Protein AF-A0A938VD69-F1 (afdb_monomer_lite)

Foldseek 3Di:
DPQFQPLVLLLVQLLQWDDWDDDAQKIWTAGVVGKIKIWGADPQAEIEIETPVQDQNGSRLSNRQLVSLQPHDDPDDPLSVVLVVLSVVCVVPSDSVSSSVSSVSSRVSCVVSVYYRGYDRPPPPPPDD

Structure (mmCIF, N/CA/C/O backbone):
data_AF-A0A938VD69-F1
#
_entry.id   AF-A0A938VD69-F1
#
loop_
_atom_site.group_PDB
_atom_site.id
_atom_site.type_symbol
_atom_site.label_atom_id
_atom_site.label_alt_id
_atom_site.label_comp_id
_atom_site.label_asym_id
_atom_site.label_entity_id
_atom_site.label_seq_id
_atom_site.pdbx_PDB_ins_code
_atom_site.Cartn_x
_atom_site.Cartn_y
_atom_site.Cartn_z
_atom_site.occupancy
_atom_site.B_iso_or_equiv
_atom_site.auth_seq_id
_atom_site.auth_comp_id
_atom_site.auth_asym_id
_atom_site.auth_atom_id
_atom_site.pdbx_PDB_model_num
ATOM 1 N N . MET A 1 1 ? 0.099 -17.937 9.281 1.00 36.88 1 MET A N 1
ATOM 2 C CA . MET A 1 1 ? -0.002 -16.540 9.746 1.00 36.88 1 MET A CA 1
ATOM 3 C C . MET A 1 1 ? 1.290 -15.867 9.343 1.00 36.88 1 MET A C 1
ATOM 5 O O . MET A 1 1 ? 2.328 -16.360 9.766 1.00 36.88 1 MET A O 1
ATOM 9 N N . ILE A 1 2 ? 1.255 -14.832 8.503 1.00 48.09 2 ILE A N 1
ATOM 10 C CA . ILE A 1 2 ? 2.444 -13.997 8.312 1.00 48.09 2 ILE A CA 1
ATOM 11 C C . ILE A 1 2 ? 2.373 -12.926 9.400 1.00 48.09 2 ILE A C 1
ATOM 13 O O . ILE A 1 2 ? 1.617 -11.961 9.298 1.00 48.09 2 ILE A O 1
ATOM 17 N N . SER A 1 3 ? 3.066 -13.177 10.506 1.00 53.16 3 SER A N 1
ATOM 18 C CA . SER A 1 3 ? 3.231 -12.208 11.586 1.00 53.16 3 SER A CA 1
ATOM 19 C C . SER A 1 3 ? 4.327 -11.219 11.173 1.00 53.16 3 SER A C 1
ATOM 21 O O . SER A 1 3 ? 5.490 -11.603 11.098 1.00 53.16 3 SER A O 1
ATOM 23 N N . GLY A 1 4 ? 3.944 -9.969 10.890 1.00 63.88 4 GLY A N 1
ATOM 24 C CA . GLY A 1 4 ? 4.836 -8.885 10.447 1.00 63.88 4 GLY A CA 1
ATOM 25 C C . GLY A 1 4 ? 5.023 -8.810 8.924 1.00 63.88 4 GLY A C 1
ATOM 26 O O . GLY A 1 4 ? 5.121 -9.831 8.249 1.00 63.88 4 GLY A O 1
ATOM 27 N N . LEU A 1 5 ? 5.061 -7.596 8.366 1.00 77.88 5 LEU A N 1
ATOM 28 C CA . LEU A 1 5 ? 5.325 -7.366 6.944 1.00 77.88 5 LEU A CA 1
ATOM 29 C C . LEU A 1 5 ? 6.830 -7.561 6.668 1.00 77.88 5 LEU A C 1
ATOM 31 O O . LEU A 1 5 ? 7.700 -6.983 7.318 1.00 77.88 5 LEU A O 1
ATOM 35 N N . ALA A 1 6 ? 7.162 -8.387 5.676 1.00 86.19 6 ALA A N 1
ATOM 36 C CA . ALA A 1 6 ? 8.554 -8.617 5.302 1.00 86.19 6 ALA A CA 1
ATOM 37 C C . ALA A 1 6 ? 9.103 -7.396 4.542 1.00 86.19 6 ALA A C 1
ATOM 39 O O . ALA A 1 6 ? 8.912 -7.291 3.331 1.00 86.19 6 ALA A O 1
ATOM 40 N N . VAL A 1 7 ? 9.792 -6.485 5.246 1.00 87.56 7 VAL A N 1
ATOM 41 C CA . VAL A 1 7 ? 10.293 -5.198 4.708 1.00 87.56 7 VAL A CA 1
ATOM 42 C C . VAL A 1 7 ? 11.067 -5.376 3.402 1.00 87.56 7 VAL A C 1
ATOM 44 O O . VAL A 1 7 ? 10.787 -4.680 2.431 1.00 87.56 7 VAL A O 1
ATOM 47 N N . ALA A 1 8 ? 11.984 -6.346 3.341 1.00 87.94 8 ALA A N 1
ATOM 48 C CA . ALA A 1 8 ? 12.772 -6.615 2.137 1.00 87.94 8 ALA A CA 1
ATOM 49 C C . ALA A 1 8 ? 11.893 -7.005 0.933 1.00 87.94 8 ALA A C 1
ATOM 51 O O . ALA A 1 8 ? 12.095 -6.500 -0.169 1.00 87.94 8 ALA A O 1
ATOM 52 N N . GLY A 1 9 ? 10.883 -7.855 1.151 1.00 87.69 9 GLY A N 1
ATOM 53 C CA . GLY A 1 9 ? 9.932 -8.245 0.109 1.00 87.69 9 GLY A CA 1
ATOM 54 C C . GLY A 1 9 ? 8.998 -7.099 -0.282 1.00 87.69 9 GLY A C 1
ATOM 55 O O . GLY A 1 9 ? 8.749 -6.880 -1.461 1.00 87.69 9 GLY A O 1
ATOM 56 N N . ALA A 1 10 ? 8.518 -6.316 0.684 1.00 90.44 10 ALA A N 1
ATOM 57 C CA . ALA A 1 10 ? 7.712 -5.135 0.398 1.00 90.44 10 ALA A CA 1
ATOM 58 C C . ALA A 1 10 ? 8.492 -4.119 -0.447 1.00 90.44 10 ALA A C 1
ATOM 60 O O . ALA A 1 10 ? 7.961 -3.635 -1.440 1.00 90.44 10 ALA A O 1
ATOM 61 N N . ALA A 1 11 ? 9.750 -3.836 -0.100 1.00 92.31 11 ALA A N 1
ATOM 62 C CA . ALA A 1 11 ? 10.601 -2.913 -0.845 1.00 92.31 1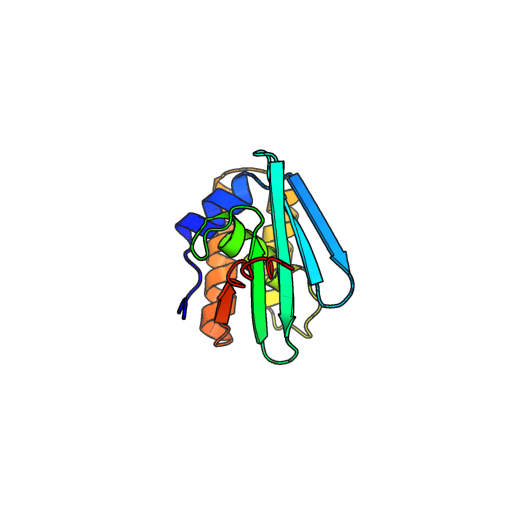1 ALA A CA 1
ATOM 63 C C . ALA A 1 11 ? 10.846 -3.395 -2.282 1.00 92.31 11 ALA A C 1
ATOM 65 O O . ALA A 1 11 ? 10.699 -2.614 -3.222 1.00 92.31 11 ALA A O 1
ATOM 66 N N . ALA A 1 12 ? 11.151 -4.684 -2.465 1.00 90.38 12 ALA A N 1
ATOM 67 C CA . ALA A 1 12 ? 11.353 -5.270 -3.787 1.00 90.38 12 ALA A CA 1
ATOM 68 C C . ALA A 1 12 ? 10.094 -5.153 -4.667 1.00 90.38 12 ALA A C 1
ATOM 70 O O . ALA A 1 12 ? 10.161 -4.604 -5.766 1.00 90.38 12 ALA A O 1
ATOM 71 N N . GLY A 1 13 ? 8.924 -5.541 -4.151 1.00 90.12 13 GLY A N 1
ATOM 72 C CA . GLY A 1 13 ? 7.667 -5.440 -4.901 1.00 90.12 13 GLY A CA 1
ATOM 73 C C . GLY A 1 13 ? 7.174 -3.999 -5.101 1.00 90.12 13 GLY A C 1
ATOM 74 O O . GLY A 1 13 ? 6.478 -3.695 -6.067 1.00 90.12 13 GLY A O 1
ATOM 75 N N . LEU A 1 14 ? 7.514 -3.075 -4.200 1.00 92.50 14 LEU A N 1
ATOM 76 C CA . LEU A 1 14 ? 7.211 -1.650 -4.365 1.00 92.50 14 LEU A CA 1
ATOM 77 C C . LEU A 1 14 ? 8.070 -1.016 -5.467 1.00 92.50 14 LEU A C 1
ATOM 79 O O . LEU A 1 14 ? 7.583 -0.142 -6.186 1.00 92.50 14 LEU A O 1
ATOM 83 N N . ALA A 1 15 ? 9.315 -1.469 -5.631 1.00 91.94 15 ALA A N 1
ATOM 84 C CA . ALA A 1 15 ? 10.206 -0.994 -6.685 1.00 91.94 15 ALA A CA 1
ATOM 85 C C . ALA A 1 15 ? 9.709 -1.378 -8.092 1.00 91.94 15 ALA A C 1
ATOM 87 O O . ALA A 1 15 ? 9.902 -0.611 -9.035 1.00 91.94 15 ALA A O 1
ATOM 88 N N . THR A 1 16 ? 9.015 -2.512 -8.223 1.00 91.44 16 THR A N 1
ATOM 89 C CA . THR A 1 16 ? 8.450 -3.014 -9.490 1.00 91.44 16 THR A CA 1
ATOM 90 C C . THR A 1 16 ? 7.040 -2.494 -9.781 1.00 91.44 16 THR A C 1
ATOM 92 O O . THR A 1 16 ? 6.392 -2.896 -10.749 1.00 91.44 16 THR A O 1
ATOM 95 N N . LEU A 1 17 ? 6.516 -1.582 -8.958 1.00 91.12 17 LEU A N 1
ATOM 96 C CA . LEU A 1 17 ? 5.134 -1.137 -9.061 1.00 91.12 17 LEU A CA 1
ATOM 97 C C . LEU A 1 17 ? 4.902 -0.264 -10.307 1.00 91.12 17 LEU A C 1
ATOM 99 O O . LEU A 1 17 ? 5.610 0.714 -10.564 1.00 91.12 17 LEU A O 1
ATOM 103 N N . VAL A 1 18 ? 3.846 -0.579 -11.062 1.00 91.69 18 VAL A N 1
ATOM 104 C CA . VAL A 1 18 ? 3.482 0.120 -12.307 1.00 91.69 18 VAL A CA 1
ATOM 105 C C . VAL A 1 18 ? 2.164 0.872 -12.191 1.00 91.69 18 VAL A C 1
ATOM 107 O O . VAL A 1 18 ? 2.039 1.978 -12.713 1.00 91.69 18 VAL A O 1
ATOM 110 N N . ALA A 1 19 ? 1.167 0.293 -11.521 1.00 91.06 19 ALA A N 1
ATOM 111 C CA . ALA A 1 19 ? -0.139 0.928 -11.383 1.00 91.06 19 ALA A CA 1
ATOM 112 C C . ALA A 1 19 ? -0.823 0.568 -10.065 1.00 91.06 19 ALA A C 1
ATOM 114 O O . ALA A 1 19 ? -0.770 -0.575 -9.610 1.00 91.06 19 ALA A O 1
ATOM 115 N N . VAL A 1 20 ? -1.540 1.544 -9.504 1.00 93.25 20 VAL A N 1
ATOM 116 C CA . VAL A 1 20 ? -2.401 1.374 -8.331 1.00 93.25 20 VAL A CA 1
ATOM 117 C C . VAL A 1 20 ? -3.810 1.829 -8.676 1.00 93.25 20 VAL A C 1
ATOM 119 O O . VAL A 1 20 ? -4.016 2.927 -9.190 1.00 93.25 20 VAL A O 1
ATOM 122 N N . ARG A 1 21 ? -4.804 1.004 -8.351 1.00 93.06 21 ARG A N 1
ATOM 123 C CA . ARG A 1 21 ? -6.220 1.355 -8.444 1.00 93.06 21 ARG A CA 1
ATOM 124 C C . ARG A 1 21 ? -6.918 1.055 -7.132 1.00 93.06 21 ARG A C 1
ATOM 126 O O . ARG A 1 21 ? -6.886 -0.075 -6.661 1.00 93.06 21 ARG A O 1
ATOM 133 N N . VAL A 1 22 ? -7.612 2.043 -6.586 1.00 90.94 22 VAL A N 1
ATOM 134 C CA . VAL A 1 22 ? -8.297 1.929 -5.294 1.00 90.94 22 VAL A CA 1
ATOM 135 C C . VAL A 1 22 ? -9.793 2.073 -5.521 1.00 90.94 22 VAL A C 1
ATOM 137 O O . VAL A 1 22 ? -10.232 2.941 -6.276 1.00 90.94 22 VAL A O 1
ATOM 140 N N . ARG A 1 23 ? -10.585 1.197 -4.905 1.00 90.81 23 ARG A N 1
ATOM 141 C CA . ARG A 1 23 ? -12.048 1.260 -4.897 1.00 90.81 23 ARG A CA 1
ATOM 142 C C . ARG A 1 23 ? -12.557 0.814 -3.534 1.00 90.81 23 ARG A C 1
ATOM 144 O O . ARG A 1 23 ? -12.347 -0.338 -3.164 1.00 90.81 23 ARG A O 1
ATOM 151 N N . ALA A 1 24 ? -13.259 1.703 -2.833 1.00 88.56 24 ALA A N 1
ATOM 152 C CA . ALA A 1 24 ? -13.751 1.459 -1.478 1.00 88.56 24 ALA A CA 1
ATOM 153 C C . ALA A 1 24 ? -12.628 0.918 -0.567 1.00 88.56 24 ALA A C 1
ATOM 155 O O . ALA A 1 24 ? -11.581 1.549 -0.449 1.00 88.56 24 ALA A O 1
ATOM 156 N N . ASN A 1 25 ? -12.811 -0.264 0.020 1.00 91.00 25 ASN A N 1
ATOM 157 C CA . ASN A 1 25 ? -11.848 -0.910 0.908 1.00 91.00 25 ASN A CA 1
ATOM 158 C C . ASN A 1 25 ? -10.818 -1.803 0.187 1.00 91.00 25 ASN A C 1
ATOM 160 O O . ASN A 1 25 ? -10.217 -2.682 0.802 1.00 91.00 25 ASN A O 1
ATOM 164 N N . ARG A 1 26 ? -10.639 -1.634 -1.127 1.00 91.31 26 ARG A N 1
ATOM 165 C CA . ARG A 1 26 ? -9.808 -2.511 -1.956 1.00 91.31 26 ARG A CA 1
ATOM 166 C C . ARG A 1 26 ? -8.790 -1.732 -2.776 1.00 91.31 26 ARG A C 1
ATOM 168 O O . ARG A 1 26 ? -9.151 -0.803 -3.498 1.00 91.31 26 ARG A O 1
ATOM 175 N N . ALA A 1 27 ? -7.545 -2.194 -2.758 1.00 93.38 27 ALA A N 1
ATOM 176 C CA . ALA A 1 27 ? -6.480 -1.769 -3.654 1.00 93.38 27 ALA A CA 1
ATOM 177 C C . ALA A 1 27 ? -6.129 -2.893 -4.640 1.00 93.38 27 ALA A C 1
ATOM 179 O O . ALA A 1 27 ? -6.064 -4.069 -4.294 1.00 93.38 27 ALA A O 1
ATOM 180 N N . THR A 1 28 ? -5.933 -2.534 -5.900 1.00 93.75 28 THR A N 1
ATOM 181 C CA . THR A 1 28 ? -5.408 -3.409 -6.950 1.00 93.75 28 THR A CA 1
ATOM 182 C C . THR A 1 28 ? -4.088 -2.825 -7.413 1.00 93.75 28 THR A C 1
ATOM 184 O O . THR A 1 28 ? -4.031 -1.644 -7.758 1.00 93.75 28 THR A O 1
ATOM 187 N N . VAL A 1 29 ? -3.049 -3.647 -7.407 1.00 94.44 29 VAL A N 1
ATOM 188 C CA . VAL A 1 29 ? -1.678 -3.272 -7.741 1.00 94.44 29 VAL A CA 1
ATOM 189 C C . VAL A 1 29 ? -1.215 -4.108 -8.923 1.00 94.44 29 VAL A C 1
ATOM 191 O O . VAL A 1 29 ? -1.541 -5.294 -9.011 1.00 94.44 29 VAL A O 1
ATOM 194 N N . ARG A 1 30 ? -0.492 -3.479 -9.847 1.00 94.31 30 ARG A N 1
ATOM 195 C CA . ARG A 1 30 ? 0.115 -4.132 -11.006 1.00 94.31 30 ARG A CA 1
ATOM 196 C C . ARG A 1 30 ? 1.617 -3.886 -11.002 1.00 94.31 30 ARG A C 1
ATOM 198 O O . ARG A 1 30 ? 2.033 -2.749 -10.761 1.00 94.31 30 ARG A O 1
ATOM 205 N N . PHE A 1 31 ? 2.370 -4.936 -11.290 1.00 93.06 31 PHE A N 1
ATOM 206 C CA . PHE A 1 31 ? 3.829 -4.956 -11.287 1.00 93.06 31 PHE A CA 1
ATOM 207 C C . PHE A 1 31 ? 4.366 -5.058 -12.723 1.00 93.06 31 PHE A C 1
ATOM 209 O O . PHE A 1 31 ? 3.593 -5.265 -13.669 1.00 93.06 31 PHE A O 1
ATOM 216 N N . ASP A 1 32 ? 5.659 -4.811 -12.904 1.00 92.81 32 ASP A N 1
ATOM 217 C CA . ASP A 1 32 ? 6.325 -4.749 -14.212 1.00 92.81 32 ASP A CA 1
ATOM 218 C C . ASP A 1 32 ? 6.495 -6.119 -14.882 1.00 92.81 32 ASP A C 1
ATOM 220 O O . ASP A 1 32 ? 6.420 -6.215 -16.106 1.00 92.81 32 ASP A O 1
ATOM 224 N N . ASP A 1 33 ? 6.586 -7.178 -14.083 1.00 88.56 33 ASP A N 1
ATOM 225 C CA . ASP A 1 33 ? 6.568 -8.583 -14.492 1.00 88.56 33 ASP A CA 1
ATOM 226 C C . ASP A 1 33 ? 5.208 -9.051 -15.056 1.00 88.56 33 ASP A C 1
ATOM 228 O O . ASP A 1 33 ? 5.058 -10.179 -15.528 1.00 88.56 33 ASP A O 1
ATOM 232 N N . GLY A 1 34 ? 4.199 -8.174 -15.038 1.00 87.62 34 GLY A N 1
ATOM 233 C CA . GLY A 1 34 ? 2.855 -8.430 -15.543 1.00 87.62 34 GLY A CA 1
ATOM 234 C C . GLY A 1 34 ? 1.908 -9.066 -14.524 1.00 87.62 34 GLY A C 1
ATOM 235 O O . GLY A 1 34 ? 0.713 -9.199 -14.822 1.00 87.62 34 GLY A O 1
ATOM 236 N N . HIS A 1 35 ? 2.377 -9.405 -13.322 1.00 90.56 35 HIS A N 1
ATOM 237 C CA . HIS A 1 35 ? 1.523 -9.878 -12.244 1.00 90.56 35 HIS A CA 1
ATOM 238 C C . HIS A 1 35 ? 0.685 -8.747 -11.638 1.00 90.56 35 HIS A C 1
ATOM 240 O O . HIS A 1 35 ? 0.956 -7.546 -11.744 1.00 90.56 35 HIS A O 1
ATOM 246 N N . SER A 1 36 ? -0.406 -9.151 -10.993 1.00 91.38 36 SER A N 1
ATOM 247 C CA . SER A 1 36 ? -1.264 -8.245 -10.241 1.00 91.38 36 SER A CA 1
ATOM 248 C C . SER A 1 36 ? -1.625 -8.850 -8.900 1.00 91.38 36 SER A C 1
ATOM 250 O O . SER A 1 36 ? -1.917 -10.047 -8.811 1.00 91.38 36 SER A O 1
ATOM 252 N N . ALA A 1 37 ? -1.667 -7.999 -7.885 1.00 92.56 37 ALA A N 1
ATOM 253 C CA . ALA A 1 37 ? -2.136 -8.346 -6.560 1.00 92.56 37 ALA A CA 1
ATOM 254 C C . ALA A 1 37 ? -3.336 -7.480 -6.190 1.00 92.56 37 ALA A C 1
ATOM 256 O O . ALA A 1 37 ? -3.444 -6.304 -6.551 1.00 92.56 37 ALA A O 1
ATOM 257 N N . ARG A 1 38 ? -4.271 -8.079 -5.467 1.00 93.19 38 ARG A N 1
ATOM 258 C CA . ARG A 1 38 ? -5.479 -7.426 -4.991 1.00 93.19 38 ARG A CA 1
ATOM 259 C C . ARG A 1 38 ? -5.532 -7.549 -3.485 1.00 93.19 38 ARG A C 1
ATOM 261 O O . ARG A 1 38 ? -5.685 -8.642 -2.957 1.00 93.19 38 ARG A O 1
ATOM 268 N N . ALA A 1 39 ? -5.460 -6.409 -2.824 1.00 92.81 39 ALA A N 1
ATOM 269 C CA . ALA A 1 39 ? -5.499 -6.296 -1.385 1.00 92.81 39 ALA A CA 1
ATOM 270 C C . ALA A 1 39 ? -6.846 -5.708 -0.945 1.00 92.81 39 ALA A C 1
ATOM 272 O O . ALA A 1 39 ? -7.308 -4.698 -1.481 1.00 92.81 39 ALA A O 1
ATOM 273 N N . THR A 1 40 ? -7.498 -6.359 0.009 1.00 92.56 40 THR A N 1
ATOM 274 C CA . THR A 1 40 ? -8.751 -5.924 0.626 1.00 92.56 40 THR A CA 1
ATOM 275 C C . THR A 1 40 ? -8.487 -5.669 2.097 1.00 92.56 40 THR A C 1
ATOM 277 O O . THR A 1 40 ? -7.923 -6.514 2.783 1.00 92.56 40 THR A O 1
ATOM 280 N N . VAL A 1 41 ? -8.888 -4.497 2.569 1.00 90.56 41 VAL A N 1
ATOM 281 C CA . VAL A 1 41 ? -8.680 -4.068 3.948 1.00 90.56 41 VAL A CA 1
ATOM 282 C C . VAL A 1 41 ? -9.978 -4.274 4.723 1.00 90.56 41 VAL A C 1
ATOM 284 O O . VAL A 1 41 ? -11.054 -3.865 4.268 1.00 90.56 41 VAL A O 1
ATOM 287 N N . SER A 1 42 ? -9.893 -4.945 5.869 1.00 88.25 42 SER A N 1
ATOM 288 C CA . SER A 1 42 ? -11.020 -5.140 6.779 1.00 88.25 42 SER A CA 1
ATOM 289 C C . SER A 1 42 ? -11.331 -3.860 7.568 1.00 88.25 42 SER A C 1
ATOM 291 O O . SER A 1 42 ? -10.550 -2.902 7.601 1.00 88.25 42 SER A O 1
ATOM 293 N N . SER A 1 43 ? -12.478 -3.853 8.251 1.00 81.31 43 SER A N 1
ATOM 294 C CA . SER A 1 43 ? -12.839 -2.789 9.193 1.00 81.31 43 SER A CA 1
ATOM 295 C C . SER A 1 43 ? -11.882 -2.702 10.384 1.00 81.31 43 SER A C 1
ATOM 297 O O . SER A 1 43 ? -11.642 -1.602 10.872 1.00 81.31 43 SER A O 1
ATOM 299 N N . THR A 1 44 ? -11.330 -3.834 10.831 1.00 78.62 44 THR A N 1
ATOM 300 C CA . THR A 1 44 ? -10.423 -3.907 11.985 1.00 78.62 44 THR A CA 1
ATOM 301 C C . THR A 1 44 ? -9.050 -3.355 11.681 1.00 78.62 44 THR A C 1
ATOM 303 O O . THR A 1 44 ? -8.424 -2.778 12.560 1.00 78.62 44 THR A O 1
ATOM 306 N N . GLY A 1 45 ? -8.543 -3.549 10.469 1.00 79.25 45 GLY A N 1
ATOM 307 C CA . GLY A 1 45 ? -7.098 -3.464 10.378 1.00 79.25 45 GLY A CA 1
ATOM 308 C C . GLY A 1 45 ? -6.502 -4.208 9.213 1.00 79.25 45 GLY A C 1
ATOM 309 O O . GLY A 1 45 ? -5.771 -3.647 8.393 1.00 79.25 45 GLY A O 1
ATOM 310 N N . ASP A 1 46 ? -6.881 -5.468 9.195 1.00 86.88 46 ASP A N 1
ATOM 311 C CA . ASP A 1 46 ? -6.198 -6.547 8.523 1.00 86.88 46 ASP A CA 1
ATOM 312 C C . ASP A 1 46 ? -6.303 -6.449 7.012 1.00 86.88 46 ASP A C 1
ATOM 314 O O . ASP A 1 46 ? -7.297 -5.976 6.448 1.00 86.88 46 ASP A O 1
ATOM 318 N N . VAL A 1 47 ? -5.249 -6.917 6.354 1.00 90.19 47 VAL A N 1
ATOM 319 C CA . VAL A 1 47 ? -5.128 -6.849 4.906 1.00 90.19 47 VAL A CA 1
ATOM 320 C C . VAL A 1 47 ? -5.102 -8.257 4.340 1.00 90.19 47 VAL A C 1
ATOM 322 O O . VAL A 1 47 ? -4.161 -9.017 4.557 1.00 90.19 47 VAL A O 1
ATOM 325 N N . GLN A 1 48 ? -6.144 -8.600 3.588 1.00 91.06 48 GLN A N 1
ATOM 326 C CA . GLN A 1 48 ? -6.209 -9.835 2.816 1.00 91.06 48 GLN A CA 1
ATOM 327 C C . GLN A 1 48 ? -5.708 -9.590 1.402 1.00 91.06 48 GLN A C 1
ATOM 329 O O . GLN A 1 48 ? -6.220 -8.702 0.720 1.00 91.06 48 GLN A O 1
ATOM 334 N N . VAL A 1 49 ? -4.728 -10.367 0.947 1.00 91.12 49 VAL A N 1
ATOM 335 C CA . VAL A 1 49 ? -4.077 -10.142 -0.347 1.00 91.12 49 VAL A CA 1
ATOM 336 C C . VAL A 1 49 ? -4.139 -11.384 -1.220 1.00 91.12 49 VAL A C 1
ATOM 338 O O . VAL A 1 49 ? -3.561 -12.409 -0.890 1.00 91.12 49 VAL A O 1
ATOM 341 N N . ALA A 1 50 ? -4.769 -11.271 -2.383 1.00 90.31 50 ALA A N 1
ATOM 342 C CA . ALA A 1 50 ? -4.724 -12.286 -3.427 1.00 90.31 50 ALA A CA 1
ATOM 343 C C . ALA A 1 50 ? -3.697 -11.878 -4.494 1.00 90.31 50 ALA A C 1
ATOM 345 O O . ALA A 1 50 ? -3.845 -10.826 -5.120 1.00 90.31 50 ALA A O 1
ATOM 346 N N . CYS A 1 51 ? -2.670 -12.699 -4.722 1.00 87.81 51 CYS A N 1
ATOM 347 C CA . CYS A 1 51 ? -1.663 -12.480 -5.766 1.00 87.81 51 CYS A CA 1
ATOM 348 C C . CYS A 1 51 ? -1.816 -13.489 -6.908 1.00 87.81 51 CYS A C 1
ATOM 350 O O . CYS A 1 51 ? -1.931 -14.690 -6.673 1.00 87.81 51 CYS A O 1
ATOM 352 N N . ALA A 1 52 ? -1.742 -13.014 -8.156 1.00 84.25 52 ALA A N 1
ATOM 353 C CA . ALA A 1 52 ? -1.767 -13.877 -9.343 1.00 84.25 52 ALA A CA 1
ATOM 354 C C . ALA A 1 52 ? -0.538 -14.800 -9.467 1.00 84.25 52 ALA A C 1
ATOM 356 O O . ALA A 1 52 ? -0.577 -15.778 -10.205 1.00 84.25 52 ALA A O 1
ATOM 357 N N . CYS A 1 53 ? 0.530 -14.501 -8.731 1.00 79.62 53 CYS A N 1
ATOM 358 C CA . CYS A 1 53 ? 1.753 -15.291 -8.658 1.00 79.62 53 CYS A CA 1
ATOM 359 C C . CYS A 1 53 ? 1.584 -16.644 -7.934 1.00 79.62 53 CYS A C 1
ATOM 361 O O . CYS A 1 53 ? 2.470 -17.486 -8.009 1.00 79.62 53 CYS A O 1
ATOM 363 N N . GLY A 1 54 ? 0.480 -16.857 -7.204 1.00 70.44 54 GLY A N 1
ATOM 364 C CA . GLY A 1 54 ? 0.178 -18.125 -6.526 1.00 70.44 54 GLY A CA 1
ATOM 365 C C . GLY A 1 54 ? 0.958 -18.398 -5.231 1.00 70.44 54 GLY A C 1
ATOM 366 O O . GLY A 1 54 ? 0.590 -19.319 -4.505 1.00 70.44 54 GLY A O 1
ATOM 367 N N . SER A 1 55 ? 1.972 -17.589 -4.906 1.00 78.94 55 SER A N 1
ATOM 368 C CA . SER A 1 55 ? 2.787 -17.735 -3.692 1.00 78.94 55 SER A CA 1
ATOM 369 C C . SER A 1 55 ? 2.323 -16.795 -2.569 1.00 78.94 55 SER A C 1
ATOM 371 O O . SER A 1 55 ? 2.253 -15.585 -2.795 1.00 78.94 55 SER A O 1
ATOM 373 N N . PRO A 1 56 ? 2.040 -17.312 -1.357 1.00 71.12 56 PRO A N 1
ATOM 374 C CA . PRO A 1 56 ? 1.534 -16.509 -0.241 1.00 71.12 56 PRO A CA 1
ATOM 375 C C . PRO A 1 56 ? 2.564 -15.528 0.343 1.00 71.12 56 PRO A C 1
ATOM 377 O O . PRO A 1 56 ? 2.181 -14.475 0.843 1.00 71.12 56 PRO A O 1
ATOM 380 N N . ASP A 1 57 ? 3.857 -15.836 0.240 1.00 74.81 57 ASP A N 1
ATOM 381 C CA . ASP A 1 57 ? 4.946 -15.071 0.867 1.00 74.81 57 ASP A CA 1
ATOM 382 C C . ASP A 1 57 ? 5.794 -14.273 -0.140 1.00 74.81 57 ASP A C 1
ATOM 384 O O . ASP A 1 57 ? 6.958 -13.969 0.112 1.00 74.81 57 ASP A O 1
ATOM 388 N N . CYS A 1 58 ? 5.252 -13.945 -1.313 1.00 85.88 58 CYS A N 1
ATOM 389 C CA . CYS A 1 58 ? 6.015 -13.201 -2.313 1.00 85.88 58 CYS A CA 1
ATOM 390 C C . CYS A 1 58 ? 6.061 -11.687 -2.036 1.00 85.88 58 CYS A C 1
ATOM 392 O O . CYS A 1 58 ? 5.215 -11.112 -1.346 1.00 85.88 58 CYS A O 1
ATOM 394 N N . GLU A 1 59 ? 7.013 -11.016 -2.680 1.00 91.00 59 GLU A N 1
ATOM 395 C CA . GLU A 1 59 ? 7.173 -9.558 -2.657 1.00 91.00 59 GLU A CA 1
ATOM 396 C C . GLU A 1 59 ? 5.912 -8.790 -3.085 1.00 91.00 59 GLU A C 1
ATOM 398 O O . GLU A 1 59 ? 5.558 -7.779 -2.477 1.00 91.00 59 GLU A O 1
ATOM 403 N N . HIS A 1 60 ? 5.156 -9.316 -4.053 1.00 92.06 60 HIS A N 1
ATOM 404 C CA . HIS A 1 60 ? 3.907 -8.712 -4.523 1.00 92.06 60 HIS A CA 1
ATOM 405 C C . HIS A 1 60 ? 2.816 -8.673 -3.454 1.00 92.06 60 HIS A C 1
ATOM 407 O O . HIS A 1 60 ? 2.049 -7.709 -3.397 1.00 92.06 60 HIS A O 1
ATOM 413 N N . VAL A 1 61 ? 2.733 -9.705 -2.607 1.00 91.69 61 VAL A N 1
ATOM 414 C CA . VAL A 1 61 ? 1.772 -9.744 -1.499 1.00 91.69 61 VAL A CA 1
ATOM 415 C C . VAL A 1 61 ? 2.090 -8.632 -0.505 1.00 91.69 61 VAL A C 1
ATOM 417 O O . VAL A 1 61 ? 1.207 -7.852 -0.144 1.00 91.69 61 VAL A O 1
ATOM 420 N N . GLN A 1 62 ? 3.361 -8.521 -0.124 1.00 92.12 62 GLN A N 1
ATOM 421 C CA . GLN A 1 62 ? 3.828 -7.537 0.848 1.00 92.12 62 GLN A CA 1
ATOM 422 C C . GLN A 1 62 ? 3.662 -6.109 0.308 1.00 92.12 62 GLN A C 1
ATOM 424 O O . GLN A 1 62 ? 3.062 -5.256 0.960 1.00 92.12 62 GLN A O 1
ATOM 429 N N . ALA A 1 63 ? 4.082 -5.857 -0.933 1.00 93.62 63 ALA A N 1
ATOM 430 C CA . ALA A 1 63 ? 3.920 -4.556 -1.575 1.00 93.62 63 ALA A CA 1
ATOM 431 C C . ALA A 1 63 ? 2.443 -4.145 -1.693 1.00 93.62 63 ALA A C 1
ATOM 433 O O . ALA A 1 63 ? 2.074 -3.014 -1.369 1.00 93.62 63 ALA A O 1
ATOM 434 N N . ALA A 1 64 ? 1.564 -5.067 -2.097 1.00 93.88 64 ALA A N 1
ATOM 435 C CA . ALA A 1 64 ? 0.135 -4.784 -2.181 1.00 93.88 64 ALA A CA 1
ATOM 436 C C . ALA A 1 64 ? -0.497 -4.508 -0.813 1.00 93.88 64 ALA A C 1
ATOM 438 O O . ALA A 1 64 ? -1.400 -3.670 -0.730 1.00 93.88 64 ALA A O 1
ATOM 439 N N . ALA A 1 65 ? -0.013 -5.153 0.253 1.00 92.62 65 ALA A N 1
ATOM 440 C CA . ALA A 1 65 ? -0.458 -4.866 1.609 1.00 92.62 65 ALA A CA 1
ATOM 441 C C . ALA A 1 65 ? -0.116 -3.430 2.029 1.00 92.62 65 ALA A C 1
ATOM 443 O O . ALA A 1 65 ? -0.997 -2.706 2.498 1.00 92.62 65 ALA A O 1
ATOM 444 N N . VAL A 1 66 ? 1.120 -2.984 1.776 1.00 93.25 66 VAL A N 1
ATOM 445 C CA . VAL A 1 66 ? 1.559 -1.602 2.043 1.00 93.25 66 VAL A CA 1
ATOM 446 C C . VAL A 1 66 ? 0.731 -0.595 1.248 1.00 93.25 66 VAL A C 1
ATOM 448 O O . VAL A 1 66 ? 0.239 0.389 1.801 1.00 93.25 66 VAL A O 1
ATOM 451 N N . VAL A 1 67 ? 0.511 -0.852 -0.043 1.00 93.88 67 VAL A N 1
ATOM 452 C CA . VAL A 1 67 ? -0.289 0.033 -0.901 1.00 93.88 67 VAL A CA 1
ATOM 453 C C . VAL A 1 67 ? -1.731 0.138 -0.409 1.00 93.88 67 VAL A C 1
ATOM 455 O O . VAL A 1 67 ? -2.302 1.230 -0.396 1.00 93.88 67 VAL A O 1
ATOM 458 N N . ALA A 1 68 ? -2.330 -0.979 0.002 1.00 92.25 68 ALA A N 1
ATOM 459 C CA . ALA A 1 68 ? -3.681 -0.988 0.542 1.00 92.25 68 ALA A CA 1
ATOM 460 C C . ALA A 1 68 ? -3.769 -0.225 1.861 1.00 92.25 68 ALA A C 1
ATOM 462 O O . ALA A 1 68 ? -4.655 0.613 2.002 1.00 92.25 68 ALA A O 1
ATOM 463 N N . ALA A 1 69 ? -2.824 -0.452 2.773 1.00 89.44 69 ALA A N 1
ATOM 464 C CA . ALA A 1 69 ? -2.715 0.281 4.027 1.00 89.44 69 ALA A CA 1
ATOM 465 C C . ALA A 1 69 ? -2.600 1.799 3.782 1.00 89.44 69 ALA A C 1
ATOM 467 O O . ALA A 1 69 ? -3.319 2.594 4.384 1.00 89.44 69 ALA A O 1
ATOM 468 N N . ALA A 1 70 ? -1.762 2.214 2.833 1.00 90.56 70 ALA A N 1
ATOM 469 C CA . ALA A 1 70 ? -1.587 3.622 2.503 1.00 90.56 70 ALA A CA 1
ATOM 470 C C . ALA A 1 70 ? -2.855 4.248 1.890 1.00 90.56 70 ALA A C 1
ATOM 472 O O . ALA A 1 70 ? -3.263 5.351 2.259 1.00 90.56 70 ALA A O 1
ATOM 473 N N . ARG A 1 71 ? -3.477 3.570 0.917 1.00 89.88 71 ARG A N 1
ATOM 474 C CA . ARG A 1 71 ? -4.493 4.179 0.044 1.00 89.88 71 ARG A CA 1
ATOM 475 C C . ARG A 1 71 ? -5.935 3.933 0.448 1.00 89.88 71 ARG A C 1
ATOM 477 O O . ARG A 1 71 ? -6.795 4.723 0.059 1.00 89.88 71 ARG A O 1
ATOM 484 N N . VAL A 1 72 ? -6.224 2.851 1.162 1.00 83.44 72 VAL A N 1
ATOM 485 C CA . VAL A 1 72 ? -7.580 2.611 1.646 1.00 83.44 72 VAL A CA 1
ATOM 486 C C . VAL A 1 72 ? -7.832 3.557 2.824 1.00 83.44 72 VAL A C 1
ATOM 488 O O . VAL A 1 72 ? -7.041 3.591 3.769 1.00 83.44 72 VAL A O 1
ATOM 491 N N . PRO A 1 73 ? -8.891 4.382 2.770 1.00 64.31 73 PRO A N 1
ATOM 492 C CA . PRO A 1 73 ? -9.117 5.404 3.777 1.00 64.31 73 PRO A CA 1
ATOM 493 C C . PRO A 1 73 ? -9.331 4.792 5.165 1.00 64.31 73 PRO A C 1
ATOM 495 O O . PRO A 1 73 ? -10.251 4.011 5.392 1.00 64.31 73 PRO A O 1
ATOM 498 N N . ARG A 1 74 ? -8.488 5.230 6.101 1.00 67.19 74 ARG A N 1
ATOM 499 C CA . ARG A 1 74 ? -8.697 5.160 7.548 1.00 67.19 74 ARG A CA 1
ATOM 500 C C . ARG A 1 74 ? -8.654 6.566 8.120 1.00 67.19 74 ARG A C 1
ATOM 502 O O . ARG A 1 74 ? -7.888 7.399 7.617 1.00 67.19 74 ARG A O 1
ATOM 509 N N . ALA A 1 75 ? -9.413 6.792 9.190 1.00 58.38 75 ALA A N 1
ATOM 510 C CA . ALA A 1 75 ? -9.188 7.890 10.126 1.00 58.38 75 ALA A CA 1
ATOM 511 C C . ALA A 1 75 ? -7.842 7.642 10.831 1.00 58.38 75 ALA A C 1
ATOM 513 O O . ALA A 1 75 ? -7.782 7.086 11.920 1.00 58.38 75 ALA A O 1
ATOM 514 N N . GLY A 1 76 ? -6.749 7.897 10.116 1.00 62.69 76 GLY A N 1
ATOM 515 C CA . GLY A 1 76 ? -5.405 7.530 10.538 1.00 62.69 76 GLY A CA 1
ATOM 516 C C . GLY A 1 76 ? -4.743 8.645 11.336 1.00 62.69 76 GLY A C 1
ATOM 517 O O . GLY A 1 76 ? -4.891 9.818 11.006 1.00 62.69 76 GLY A O 1
ATOM 518 N N . ASN A 1 77 ? -3.987 8.263 12.362 1.00 77.69 77 ASN A N 1
ATOM 519 C CA . ASN A 1 77 ? -3.036 9.127 13.063 1.00 77.69 77 ASN A CA 1
ATOM 520 C C . ASN A 1 77 ? -1.865 9.559 12.140 1.00 77.69 77 ASN A C 1
ATOM 522 O O . ASN A 1 77 ? -1.811 9.212 10.957 1.00 77.69 77 ASN A O 1
ATOM 526 N N . ALA A 1 78 ? -0.904 10.319 12.675 1.00 86.38 78 ALA A N 1
ATOM 527 C CA . ALA A 1 78 ? 0.227 10.855 11.911 1.00 86.38 78 ALA A CA 1
ATOM 528 C C . ALA A 1 78 ? 1.027 9.791 11.125 1.00 86.38 78 ALA A C 1
ATOM 530 O O . ALA A 1 78 ? 1.475 10.080 10.018 1.00 86.38 78 ALA A O 1
ATOM 531 N N . LEU A 1 79 ? 1.156 8.554 11.626 1.00 88.19 79 LEU A N 1
ATOM 532 C CA . LEU A 1 79 ? 1.900 7.486 10.940 1.00 88.19 79 LEU A CA 1
ATOM 533 C C . LEU A 1 79 ? 1.251 7.088 9.609 1.00 88.19 79 LEU A C 1
ATOM 535 O O . LEU A 1 79 ? 1.941 6.906 8.607 1.00 88.19 79 LEU A O 1
ATOM 539 N N . TRP A 1 80 ? -0.079 7.032 9.562 1.00 88.75 80 TRP A N 1
ATOM 540 C CA . TRP A 1 80 ? -0.819 6.767 8.327 1.00 88.75 80 TRP A CA 1
ATOM 541 C C . TRP A 1 80 ? -0.647 7.886 7.297 1.00 88.75 80 TRP A C 1
ATOM 543 O O . TRP A 1 80 ? -0.603 7.625 6.093 1.00 88.75 80 TRP A O 1
ATOM 553 N N . HIS A 1 81 ? -0.539 9.136 7.755 1.00 89.62 81 HIS A N 1
ATOM 554 C CA . HIS A 1 81 ? -0.222 10.264 6.881 1.00 89.62 81 HIS A CA 1
ATOM 555 C C . HIS A 1 81 ? 1.198 10.158 6.315 1.00 89.62 81 HIS A C 1
ATOM 557 O O . HIS A 1 81 ? 1.376 10.357 5.114 1.00 89.62 81 HIS A O 1
ATOM 563 N N . THR A 1 82 ? 2.178 9.758 7.129 1.00 92.88 82 THR A N 1
ATOM 564 C CA . THR A 1 82 ? 3.554 9.505 6.672 1.00 92.88 82 THR A CA 1
ATOM 565 C C . THR A 1 82 ? 3.617 8.376 5.646 1.00 92.88 82 THR A C 1
ATOM 567 O O . THR A 1 82 ? 4.293 8.512 4.628 1.00 92.88 82 THR A O 1
ATOM 570 N N . LEU A 1 83 ? 2.875 7.284 5.859 1.00 93.25 83 LEU A N 1
ATOM 571 C CA . LEU A 1 83 ? 2.811 6.174 4.906 1.00 93.25 83 LEU A CA 1
ATOM 572 C C . LEU A 1 83 ? 2.248 6.620 3.550 1.00 93.25 83 LEU A C 1
ATOM 574 O O . LEU A 1 83 ? 2.783 6.266 2.500 1.00 93.25 83 LEU A O 1
ATOM 578 N N . ARG A 1 84 ? 1.184 7.432 3.565 1.00 92.50 84 ARG A N 1
ATOM 579 C CA . ARG A 1 84 ? 0.604 8.014 2.345 1.00 92.50 84 ARG A CA 1
ATOM 580 C C . ARG A 1 84 ? 1.601 8.892 1.605 1.00 92.50 84 ARG A C 1
ATOM 582 O O . ARG A 1 84 ? 1.764 8.700 0.405 1.00 92.50 84 ARG A O 1
ATOM 589 N N . GLY A 1 85 ? 2.270 9.796 2.322 1.00 93.38 85 GLY A N 1
ATOM 590 C CA . GLY A 1 85 ? 3.294 10.670 1.752 1.00 93.38 85 GLY A CA 1
ATOM 591 C C . GLY A 1 85 ? 4.440 9.878 1.125 1.00 93.38 85 GLY A C 1
ATOM 592 O O . GLY A 1 85 ? 4.756 10.093 -0.038 1.00 93.38 85 GLY A O 1
ATOM 593 N N . SER A 1 86 ? 4.967 8.883 1.843 1.00 94.31 86 SER A N 1
ATOM 594 C CA . SER A 1 86 ? 6.056 8.025 1.348 1.00 94.31 86 SER A CA 1
ATOM 595 C C . SER A 1 86 ? 5.652 7.278 0.072 1.00 94.31 86 SER A C 1
ATOM 597 O O . SER A 1 86 ? 6.388 7.270 -0.911 1.00 94.31 86 SER A O 1
ATOM 599 N N . LEU A 1 87 ? 4.433 6.721 0.031 1.00 94.00 87 LEU A N 1
ATOM 600 C CA . LEU A 1 87 ? 3.927 6.069 -1.176 1.00 94.00 87 LEU A CA 1
ATOM 601 C C . LEU A 1 87 ? 3.689 7.065 -2.324 1.00 94.00 87 LEU A C 1
ATOM 603 O O . LEU A 1 87 ? 3.918 6.722 -3.482 1.00 94.00 87 LEU A O 1
ATOM 607 N N . ASP A 1 88 ? 3.196 8.274 -2.047 1.00 94.25 88 ASP A N 1
ATOM 608 C CA . ASP A 1 88 ? 3.062 9.329 -3.058 1.00 94.25 88 ASP A CA 1
ATOM 609 C C . ASP A 1 88 ? 4.425 9.709 -3.651 1.00 94.25 88 ASP A C 1
ATOM 611 O O . ASP A 1 88 ? 4.543 9.828 -4.874 1.00 94.25 88 ASP A O 1
ATOM 615 N N . ASP A 1 89 ? 5.453 9.841 -2.814 1.00 93.81 89 ASP A N 1
ATOM 616 C CA . ASP A 1 89 ? 6.819 10.143 -3.238 1.00 93.81 89 ASP A CA 1
ATOM 617 C C . ASP A 1 89 ? 7.418 9.008 -4.067 1.00 93.81 89 ASP A C 1
ATOM 619 O O . ASP A 1 89 ? 7.951 9.271 -5.147 1.00 93.81 89 ASP A O 1
ATOM 623 N N . LEU A 1 90 ? 7.230 7.751 -3.653 1.00 93.19 90 LEU A N 1
ATOM 624 C CA . LEU A 1 90 ? 7.615 6.577 -4.436 1.00 93.19 90 LEU A CA 1
ATOM 625 C C . LEU A 1 90 ? 6.942 6.557 -5.817 1.00 93.19 90 LEU A C 1
ATOM 627 O O . LEU A 1 90 ? 7.597 6.315 -6.829 1.00 93.19 90 LEU A O 1
ATOM 631 N N . LEU A 1 91 ? 5.632 6.815 -5.893 1.00 91.00 91 LEU A N 1
ATOM 632 C CA . LEU A 1 91 ? 4.917 6.813 -7.175 1.00 91.00 91 LEU A CA 1
ATOM 633 C C . LEU A 1 91 ? 5.357 7.960 -8.092 1.00 91.00 91 LEU A C 1
ATOM 635 O O . LEU A 1 91 ? 5.349 7.802 -9.315 1.00 91.00 91 LEU A O 1
ATOM 639 N N . ARG A 1 92 ? 5.743 9.107 -7.521 1.00 90.69 92 ARG A N 1
ATOM 640 C CA . ARG A 1 92 ? 6.306 10.243 -8.268 1.00 90.69 92 ARG A CA 1
ATOM 641 C C . ARG A 1 92 ? 7.738 9.972 -8.719 1.00 90.69 92 ARG A C 1
ATOM 643 O O . ARG A 1 92 ? 8.117 10.371 -9.818 1.00 90.69 92 ARG A O 1
ATOM 650 N N . ARG A 1 93 ? 8.537 9.330 -7.868 1.00 87.38 93 ARG A N 1
ATOM 651 C CA . ARG A 1 93 ? 9.963 9.050 -8.055 1.00 87.38 93 ARG A CA 1
ATOM 652 C C . ARG A 1 93 ? 10.228 7.601 -7.664 1.00 87.38 93 ARG A C 1
ATOM 654 O O . ARG A 1 93 ? 10.564 7.305 -6.521 1.00 87.38 93 ARG A O 1
ATOM 661 N N . ARG A 1 94 ? 10.088 6.701 -8.641 1.00 84.75 94 ARG A N 1
ATOM 662 C CA . ARG A 1 94 ? 10.311 5.260 -8.463 1.00 84.75 94 ARG A CA 1
ATOM 663 C C . ARG A 1 94 ? 11.799 4.950 -8.316 1.00 84.75 94 ARG A C 1
ATOM 665 O O . ARG A 1 94 ? 12.450 4.530 -9.267 1.00 84.75 94 ARG A O 1
ATOM 672 N N . THR A 1 95 ? 12.341 5.203 -7.129 1.00 90.75 95 THR A N 1
ATOM 673 C CA . THR A 1 95 ? 13.699 4.810 -6.742 1.00 90.75 95 THR A CA 1
ATOM 674 C C . THR A 1 95 ? 13.649 3.704 -5.694 1.00 90.75 95 THR A C 1
ATOM 676 O O . THR A 1 95 ? 12.675 3.560 -4.955 1.00 90.75 95 THR A O 1
ATOM 679 N N . ARG A 1 96 ? 14.731 2.925 -5.616 1.00 89.12 96 ARG A N 1
ATOM 680 C CA . ARG A 1 96 ? 14.878 1.852 -4.627 1.00 89.12 96 ARG A CA 1
ATOM 681 C C . ARG A 1 96 ? 14.813 2.371 -3.188 1.00 89.12 96 ARG A C 1
ATOM 683 O O . ARG A 1 96 ? 14.111 1.799 -2.369 1.00 89.12 96 ARG A O 1
ATOM 690 N N . GLU A 1 97 ? 15.476 3.489 -2.915 1.00 91.44 97 GLU A N 1
ATOM 691 C CA . GLU A 1 97 ? 15.490 4.138 -1.598 1.00 91.44 97 GLU A CA 1
ATOM 692 C C . GLU A 1 97 ? 14.080 4.541 -1.130 1.00 91.44 97 GLU A C 1
ATOM 694 O O . GLU A 1 97 ? 13.713 4.339 0.027 1.00 91.44 97 GLU A O 1
ATOM 699 N N . GLN A 1 98 ? 13.244 5.055 -2.040 1.00 92.38 98 GLN A N 1
ATOM 700 C CA . GLN A 1 98 ? 11.849 5.385 -1.731 1.00 92.38 98 GLN A CA 1
ATOM 701 C C . GLN A 1 98 ? 11.006 4.132 -1.476 1.00 92.38 98 GLN A C 1
ATOM 703 O O . GLN A 1 98 ? 10.104 4.152 -0.636 1.00 92.38 98 GLN A O 1
ATOM 708 N N . ALA A 1 99 ? 11.298 3.032 -2.174 1.00 93.06 99 ALA A N 1
ATOM 709 C CA . ALA A 1 99 ? 10.615 1.762 -1.963 1.00 93.06 99 ALA A CA 1
ATOM 710 C C . ALA A 1 99 ? 10.959 1.168 -0.589 1.00 93.06 99 ALA A C 1
ATOM 712 O O . ALA A 1 99 ? 10.056 0.745 0.131 1.00 93.06 99 ALA A O 1
ATOM 713 N N . GLU A 1 100 ? 12.235 1.213 -0.201 1.00 94.00 100 GLU A N 1
ATOM 714 C CA . GLU A 1 100 ? 12.723 0.809 1.123 1.00 94.00 100 GLU A CA 1
ATOM 715 C C . GLU A 1 100 ? 12.102 1.680 2.226 1.00 94.00 100 GLU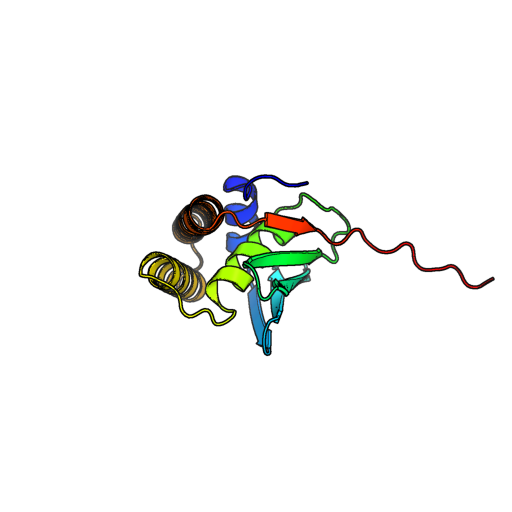 A C 1
ATOM 717 O O . GLU A 1 100 ? 11.467 1.152 3.137 1.00 94.00 100 GLU A O 1
ATOM 722 N N . THR A 1 101 ? 12.137 3.007 2.075 1.00 94.75 101 THR A N 1
ATOM 723 C CA . THR A 1 101 ? 11.515 3.946 3.027 1.00 94.75 101 THR A CA 1
ATOM 724 C C . THR A 1 101 ? 10.016 3.677 3.190 1.00 94.75 101 THR A C 1
ATOM 726 O O . THR A 1 101 ? 9.496 3.598 4.304 1.00 94.75 101 THR A O 1
ATOM 729 N N . THR A 1 102 ? 9.295 3.491 2.082 1.00 94.62 102 THR A N 1
ATOM 730 C CA . THR A 1 102 ? 7.852 3.204 2.110 1.00 94.62 102 THR A CA 1
ATOM 731 C C . THR A 1 102 ? 7.560 1.856 2.773 1.00 94.62 102 THR A C 1
ATOM 733 O O . THR A 1 102 ? 6.586 1.742 3.521 1.00 94.62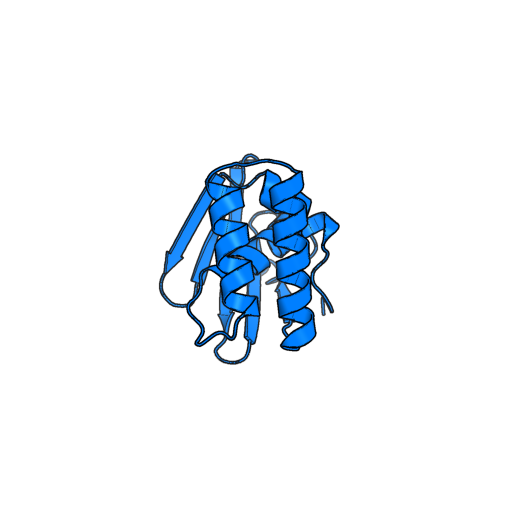 102 THR A O 1
ATOM 736 N N . ALA A 1 103 ? 8.400 0.844 2.541 1.00 94.00 103 ALA A N 1
ATOM 737 C CA . ALA A 1 103 ? 8.285 -0.460 3.185 1.00 94.00 103 ALA A CA 1
ATOM 738 C C . ALA A 1 103 ? 8.516 -0.379 4.702 1.00 94.00 103 ALA A C 1
ATOM 740 O O . ALA A 1 103 ? 7.748 -0.969 5.460 1.00 94.00 103 ALA A O 1
ATOM 741 N N . GLU A 1 104 ? 9.514 0.382 5.156 1.00 94.19 104 GLU A N 1
ATOM 742 C CA . GLU A 1 104 ? 9.801 0.589 6.582 1.00 94.19 104 GLU A CA 1
ATOM 743 C C . GLU A 1 104 ? 8.671 1.329 7.303 1.00 94.19 104 GLU A C 1
ATOM 745 O O . GLU A 1 104 ? 8.234 0.921 8.383 1.00 94.19 104 GLU A O 1
ATOM 750 N N . VAL A 1 105 ? 8.155 2.405 6.699 1.00 93.31 105 VAL A N 1
ATOM 751 C CA . VAL A 1 105 ? 7.001 3.130 7.248 1.00 93.31 105 VAL A CA 1
ATOM 752 C C . VAL A 1 105 ? 5.770 2.225 7.271 1.00 93.31 105 VAL A C 1
ATOM 754 O O . VAL A 1 105 ? 5.027 2.226 8.253 1.00 93.31 105 VAL A O 1
ATOM 757 N N . GLY A 1 106 ? 5.579 1.418 6.222 1.00 91.25 106 GLY A N 1
ATOM 758 C CA . GLY A 1 106 ? 4.548 0.389 6.160 1.00 91.25 106 GLY A CA 1
ATOM 759 C C . GLY A 1 106 ? 4.651 -0.561 7.348 1.00 91.25 106 GLY A C 1
ATOM 760 O O . GLY A 1 106 ? 3.707 -0.652 8.127 1.00 91.25 106 GLY A O 1
ATOM 761 N N . GLN A 1 107 ? 5.809 -1.194 7.542 1.00 92.12 107 GLN A N 1
ATOM 762 C CA . GLN A 1 107 ? 6.057 -2.109 8.659 1.00 92.12 107 GLN A CA 1
ATOM 763 C C . GLN A 1 107 ? 5.729 -1.474 10.008 1.00 92.12 107 GLN A C 1
ATOM 765 O O . GLN A 1 107 ? 5.005 -2.069 10.802 1.00 92.12 107 GLN A O 1
ATOM 770 N N . ARG A 1 108 ? 6.179 -0.237 10.244 1.00 91.12 108 ARG A N 1
ATOM 771 C CA . ARG A 1 108 ? 5.909 0.469 11.501 1.00 91.12 108 ARG A CA 1
ATOM 772 C C . ARG A 1 108 ? 4.415 0.665 11.747 1.00 91.12 108 ARG A C 1
ATOM 774 O O . ARG A 1 108 ? 3.972 0.547 12.887 1.00 91.12 108 ARG A O 1
ATOM 781 N N . VAL A 1 109 ? 3.634 0.943 10.703 1.00 89.56 109 VAL A N 1
ATOM 782 C CA . VAL A 1 109 ? 2.170 1.015 10.801 1.00 89.56 109 VAL A CA 1
ATOM 783 C C . VAL A 1 109 ? 1.584 -0.350 11.165 1.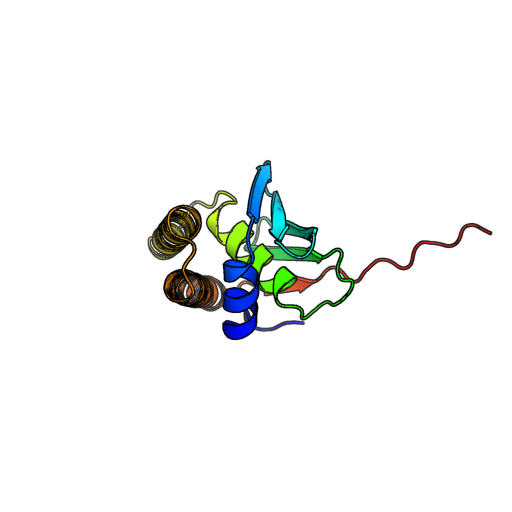00 89.56 109 VAL A C 1
ATOM 785 O O . VAL A 1 109 ? 0.778 -0.422 12.087 1.00 89.56 109 VAL A O 1
ATOM 788 N N . PHE A 1 110 ? 2.002 -1.431 10.497 1.00 88.62 110 PHE A N 1
ATOM 789 C CA . PHE A 1 110 ? 1.506 -2.779 10.799 1.00 88.62 110 PHE A CA 1
ATOM 790 C C . PHE A 1 110 ? 1.824 -3.206 12.240 1.00 88.62 110 PHE A C 1
ATOM 792 O O . PHE A 1 110 ? 0.942 -3.712 12.927 1.00 88.62 110 PHE A O 1
ATOM 799 N N . GLU A 1 111 ? 3.042 -2.954 12.719 1.00 89.25 111 GLU A N 1
ATOM 800 C CA . GLU A 1 111 ? 3.459 -3.275 14.090 1.00 89.25 111 GLU A CA 1
ATOM 801 C C . GLU A 1 111 ? 2.718 -2.440 15.138 1.00 89.25 111 GLU A C 1
ATOM 803 O O . GLU A 1 111 ? 2.208 -2.986 16.113 1.00 89.25 111 GLU A O 1
ATOM 808 N N . THR A 1 112 ? 2.632 -1.123 14.929 1.00 88.31 112 THR A N 1
ATOM 809 C CA . THR A 1 112 ? 2.017 -0.196 15.897 1.00 88.31 112 THR A CA 1
ATOM 810 C C . THR A 1 112 ? 0.526 -0.464 16.066 1.00 88.31 112 THR A C 1
ATOM 812 O O . THR A 1 112 ? -0.007 -0.386 17.169 1.00 88.31 112 THR A O 1
ATOM 815 N N . GLU A 1 113 ? -0.151 -0.783 14.968 1.00 84.62 113 GLU A N 1
ATOM 816 C CA . GLU A 1 113 ? -1.600 -0.970 14.932 1.00 84.62 113 GLU A CA 1
ATOM 817 C C . GLU A 1 113 ? -1.991 -2.454 15.099 1.00 84.62 113 GLU A C 1
ATOM 819 O O . GLU A 1 113 ? -3.173 -2.787 15.058 1.00 84.62 113 GLU A O 1
ATOM 824 N N . GLY A 1 114 ? -1.016 -3.356 15.287 1.00 85.94 114 GLY A N 1
ATOM 825 C CA . GLY A 1 114 ? -1.249 -4.793 15.475 1.00 85.94 114 GLY A CA 1
ATOM 826 C C . GLY A 1 114 ? -1.904 -5.480 14.272 1.00 85.94 114 GLY A C 1
ATOM 827 O O . GLY A 1 114 ? -2.687 -6.413 14.441 1.00 85.94 114 GLY A O 1
ATOM 828 N N . LEU A 1 115 ? -1.625 -4.998 13.060 1.00 86.25 115 LEU A N 1
ATOM 829 C CA . LEU A 1 115 ? -2.289 -5.434 11.834 1.00 86.25 115 LEU A CA 1
ATOM 830 C C . LEU A 1 115 ? -1.650 -6.685 11.258 1.00 86.25 115 LEU A C 1
ATOM 832 O O . LEU A 1 115 ? -0.427 -6.831 11.246 1.00 86.25 115 LEU A O 1
ATOM 836 N N . THR A 1 116 ? -2.478 -7.542 10.665 1.00 88.25 116 THR A N 1
ATOM 837 C CA . THR A 1 116 ? -1.991 -8.748 9.998 1.00 88.25 116 THR A CA 1
ATOM 838 C C . THR A 1 116 ? -2.125 -8.671 8.483 1.00 88.25 116 THR A C 1
ATOM 840 O O . THR A 1 116 ? -3.068 -8.088 7.934 1.00 88.25 116 THR A O 1
ATOM 843 N N . VAL A 1 117 ? -1.165 -9.292 7.793 1.00 88.62 117 VAL A N 1
ATOM 844 C CA . VAL A 1 117 ? -1.244 -9.559 6.357 1.00 88.62 117 VAL A CA 1
ATOM 845 C C . VAL A 1 117 ? -1.599 -11.027 6.184 1.00 88.62 117 VAL A C 1
ATOM 847 O O . VAL A 1 117 ? -0.875 -11.919 6.623 1.00 88.62 117 VAL A O 1
ATOM 850 N N . THR A 1 118 ? -2.736 -11.282 5.547 1.00 88.88 118 THR A N 1
ATOM 851 C CA . THR A 1 118 ? -3.190 -12.637 5.246 1.00 88.88 118 THR A CA 1
ATOM 852 C C . THR A 1 118 ? -3.194 -12.833 3.735 1.00 88.88 118 THR A C 1
ATOM 854 O O . THR A 1 118 ? -4.053 -12.269 3.053 1.00 88.88 118 THR A O 1
ATOM 857 N N . PRO A 1 119 ? -2.265 -13.618 3.175 1.00 85.69 119 PRO A N 1
ATOM 858 C CA . PRO A 1 119 ? -2.358 -14.001 1.781 1.00 85.69 119 PRO A CA 1
ATOM 859 C C . PRO A 1 119 ? -3.568 -14.916 1.594 1.00 85.69 119 PRO A C 1
ATOM 861 O O . PRO A 1 119 ? -3.769 -15.880 2.335 1.00 85.69 119 PRO A O 1
ATOM 864 N N . GLU A 1 120 ? -4.387 -14.615 0.597 1.00 79.12 120 GLU A N 1
ATOM 865 C CA . GLU A 1 120 ? -5.437 -15.513 0.154 1.00 79.12 120 GLU A CA 1
ATOM 866 C C . GLU A 1 120 ? -4.749 -16.663 -0.585 1.00 79.12 120 GLU A C 1
ATOM 868 O O . GLU A 1 120 ? -4.131 -16.459 -1.634 1.00 79.12 120 GLU A O 1
ATOM 873 N N . ALA A 1 121 ? -4.807 -17.870 -0.016 1.00 60.38 121 ALA A N 1
ATOM 874 C CA . ALA A 1 121 ? -4.379 -19.062 -0.733 1.00 60.38 121 ALA A CA 1
ATOM 875 C C . ALA A 1 121 ? -5.156 -19.117 -2.051 1.00 60.38 121 ALA A C 1
ATOM 877 O O . ALA A 1 121 ? -6.376 -18.925 -2.051 1.00 60.38 121 ALA A O 1
ATOM 878 N N . ALA A 1 122 ? -4.464 -19.366 -3.166 1.00 53.66 122 ALA A N 1
ATOM 879 C CA . ALA A 1 122 ? -5.127 -19.615 -4.435 1.00 53.66 122 ALA A CA 1
ATOM 880 C C . ALA A 1 122 ? -6.171 -20.713 -4.199 1.00 53.66 122 ALA A C 1
ATOM 882 O O . ALA A 1 122 ? -5.811 -21.86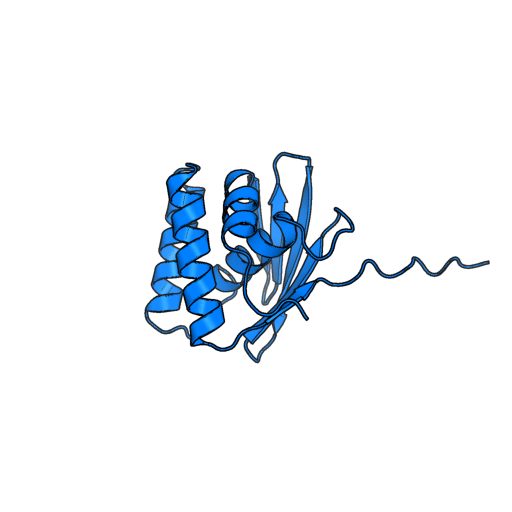0 -3.934 1.00 53.66 122 ALA A O 1
ATOM 883 N N . SER A 1 123 ? -7.462 -20.355 -4.218 1.00 44.34 123 SER A N 1
ATOM 884 C CA . SER A 1 123 ? -8.526 -21.350 -4.114 1.00 44.34 123 SER A CA 1
ATOM 885 C C . SER A 1 123 ? -8.240 -22.418 -5.166 1.00 44.34 123 SER A C 1
ATOM 887 O O . SER A 1 123 ? -8.078 -22.049 -6.338 1.00 44.34 123 SER A O 1
ATOM 889 N N . PRO A 1 124 ? -8.160 -23.715 -4.808 1.00 43.91 124 PRO A N 1
ATOM 890 C CA . PRO A 1 124 ? -8.131 -24.745 -5.825 1.00 43.91 124 PRO A CA 1
ATOM 891 C C . PRO A 1 124 ? -9.395 -24.527 -6.647 1.00 43.91 124 PRO A C 1
ATOM 893 O O . PRO A 1 124 ? -10.505 -24.536 -6.104 1.00 43.91 124 PRO A O 1
ATOM 896 N N . ARG A 1 125 ? -9.232 -24.233 -7.943 1.00 47.50 125 ARG A N 1
ATOM 897 C CA . ARG A 1 125 ? -10.360 -24.221 -8.871 1.00 47.50 125 ARG A CA 1
ATOM 898 C C . ARG A 1 125 ? -11.106 -25.520 -8.613 1.00 47.50 125 ARG A C 1
ATOM 900 O O . ARG A 1 125 ? -10.526 -26.595 -8.736 1.00 47.50 125 ARG A O 1
ATOM 907 N N . ARG A 1 126 ? -12.361 -25.413 -8.185 1.00 46.78 126 ARG A N 1
ATOM 908 C CA . ARG A 1 126 ? -13.254 -26.557 -8.077 1.00 46.78 126 ARG A CA 1
ATOM 909 C C . ARG A 1 126 ? -13.342 -27.116 -9.496 1.00 46.78 126 ARG A C 1
ATOM 911 O O . ARG A 1 126 ? -13.994 -26.506 -10.338 1.00 46.78 126 ARG A O 1
ATOM 918 N N . SER A 1 127 ? -12.602 -28.187 -9.782 1.00 47.69 127 SER A N 1
ATOM 919 C CA . SER A 1 127 ? -12.788 -28.977 -10.994 1.00 47.69 127 SER A CA 1
ATOM 920 C C . SER A 1 127 ? -14.224 -29.471 -10.952 1.00 47.69 127 SER A C 1
ATOM 922 O O . SER A 1 127 ? -14.560 -30.357 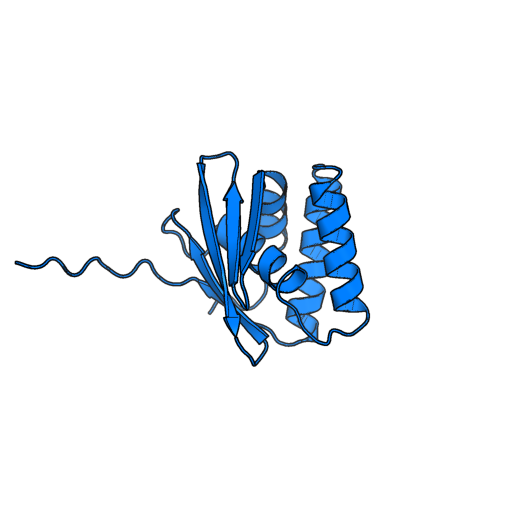-10.170 1.00 47.69 127 SER A O 1
ATOM 924 N N . THR A 1 128 ? -15.100 -28.823 -11.711 1.00 50.78 128 THR A N 1
ATOM 925 C CA . THR A 1 128 ? -16.392 -29.401 -12.055 1.00 50.78 128 THR A CA 1
ATOM 926 C C . THR A 1 128 ? -16.108 -30.541 -13.018 1.00 50.78 128 THR A C 1
ATOM 928 O O . THR A 1 128 ? -15.537 -30.313 -14.087 1.00 50.78 128 THR A O 1
ATOM 931 N N . ALA A 1 129 ? -16.414 -31.742 -12.528 1.00 50.53 129 ALA A N 1
ATOM 932 C CA . ALA A 1 129 ? -16.482 -32.996 -13.261 1.00 50.53 129 ALA A CA 1
ATOM 933 C C . ALA A 1 129 ? -17.424 -32.913 -14.469 1.00 50.53 129 ALA A C 1
ATOM 935 O O . ALA A 1 129 ? -18.342 -32.058 -14.437 1.00 50.53 129 ALA A O 1
#

pLDDT: mean 84.62, std 13.5, range [36.88, 94.75]

Secondary structure (DSSP, 8-state):
-B-S--HHHHHHHHHTEEEEEEETTEEEEEETTS-EEEEEE-SSS-EEEEETT--TTSHHHHHHHHHHHHHS-----HHHHHHHHHHHHHHHS--HHHHHHHHHHHHHHHHHTT--EEE---PPP----

Sequence (129 aa):
MISGLAVAGAAAGLATLVAVRVRANRATVRFDDGHSARATVSSTGDVQVACACGSPDCEHVQAAAVVAAARVPRAGNALWHTLRGSLDDLLRRRTREQAETTAEVGQRVFETEGLTVTPEAASPRRSTA

Radius of gyration: 13.82 Å; chains: 1; bounding box: 32×44×31 Å